Protein AF-A0A7S3NAX3-F1 (afdb_monomer_lite)

InterPro domains:
  IPR013099 Potassium channel domain [PF07885] (80-148)

Structure (mmCIF, N/CA/C/O backbone):
data_AF-A0A7S3NAX3-F1
#
_entry.id   AF-A0A7S3NAX3-F1
#
loop_
_atom_site.group_PDB
_atom_site.id
_atom_site.type_symbol
_atom_site.label_atom_id
_atom_site.label_alt_id
_atom_site.label_comp_id
_atom_site.label_asym_id
_atom_site.label_entity_id
_atom_site.label_seq_id
_atom_site.pdbx_PDB_ins_code
_atom_site.Cartn_x
_atom_site.Cartn_y
_atom_site.Cartn_z
_atom_site.occupancy
_atom_site.B_iso_or_equiv
_atom_site.auth_seq_id
_atom_site.auth_comp_id
_atom_site.auth_asym_id
_atom_site.auth_atom_id
_atom_site.pdbx_PDB_model_num
ATOM 1 N N . ALA A 1 1 ? 9.420 13.681 -28.613 1.00 45.25 1 ALA A N 1
ATOM 2 C CA . ALA A 1 1 ? 8.402 12.636 -28.358 1.00 45.25 1 ALA A CA 1
ATOM 3 C C . ALA A 1 1 ? 7.973 12.567 -26.874 1.00 45.25 1 ALA A C 1
ATOM 5 O O . ALA A 1 1 ? 8.128 11.535 -26.238 1.00 45.25 1 ALA A O 1
ATOM 6 N N . ARG A 1 2 ? 7.429 13.653 -26.288 1.00 47.19 2 ARG A N 1
ATOM 7 C CA . ARG A 1 2 ? 6.994 13.701 -24.864 1.00 47.19 2 ARG A CA 1
ATOM 8 C C . ARG A 1 2 ? 5.469 13.812 -24.662 1.00 47.19 2 ARG A C 1
ATOM 10 O O . ARG A 1 2 ? 5.006 13.817 -23.529 1.00 47.19 2 ARG A O 1
ATOM 17 N N . LEU A 1 3 ? 4.682 13.868 -25.740 1.00 45.81 3 LEU A N 1
ATOM 18 C CA . LEU A 1 3 ? 3.249 14.209 -25.689 1.00 45.81 3 LEU A CA 1
ATOM 19 C C . LEU A 1 3 ? 2.293 12.999 -25.713 1.00 45.81 3 LEU A C 1
ATOM 21 O O . LEU A 1 3 ? 1.092 13.166 -25.527 1.00 45.81 3 LEU A O 1
ATOM 25 N N . THR A 1 4 ? 2.792 11.767 -25.857 1.00 52.22 4 THR A N 1
ATOM 26 C CA . THR A 1 4 ? 1.952 10.550 -25.891 1.00 52.22 4 THR A CA 1
ATOM 27 C C . THR A 1 4 ? 1.522 10.039 -24.506 1.00 52.22 4 THR A C 1
ATOM 29 O O . THR A 1 4 ? 0.693 9.136 -24.423 1.00 52.22 4 THR A O 1
ATOM 32 N N . LYS A 1 5 ? 2.018 10.621 -23.399 1.00 52.56 5 LYS A N 1
ATOM 33 C CA . LYS A 1 5 ? 1.654 10.214 -22.021 1.00 52.56 5 LYS A CA 1
ATOM 34 C C . LYS A 1 5 ? 0.388 10.912 -21.468 1.00 52.56 5 LYS A C 1
ATOM 36 O O . LYS A 1 5 ? -0.144 10.499 -20.438 1.00 52.56 5 LYS A O 1
ATOM 41 N N . ILE A 1 6 ? -0.146 11.916 -22.173 1.00 54.53 6 ILE A N 1
ATOM 42 C CA . ILE A 1 6 ? -1.299 12.745 -21.757 1.00 54.53 6 ILE A CA 1
ATOM 43 C C . ILE A 1 6 ? -2.627 11.964 -21.574 1.00 54.53 6 ILE A C 1
ATOM 45 O O . ILE A 1 6 ? -3.314 12.214 -20.580 1.00 54.53 6 ILE A O 1
ATOM 49 N N . PRO A 1 7 ? -2.999 10.966 -22.407 1.00 54.22 7 PRO A N 1
ATOM 50 C CA . PRO A 1 7 ? -4.256 10.240 -22.201 1.00 54.22 7 PRO A CA 1
ATOM 51 C C . PRO A 1 7 ? -4.241 9.333 -20.957 1.00 54.22 7 PRO A C 1
ATOM 53 O O . PRO A 1 7 ? -5.298 9.034 -20.400 1.00 54.22 7 PRO A O 1
ATOM 56 N N . ARG A 1 8 ? -3.059 8.927 -20.463 1.00 54.84 8 ARG A N 1
ATOM 57 C CA . ARG A 1 8 ? -2.923 8.136 -19.223 1.00 54.84 8 ARG A CA 1
ATOM 58 C C . ARG A 1 8 ? -2.991 9.012 -17.965 1.00 54.84 8 ARG A C 1
ATOM 60 O O . ARG A 1 8 ? -3.555 8.573 -16.965 1.00 54.84 8 ARG A O 1
ATOM 67 N N . LEU A 1 9 ? -2.542 10.271 -18.034 1.00 56.12 9 LEU A N 1
ATOM 68 C CA . LEU A 1 9 ? -2.724 11.253 -16.952 1.00 56.12 9 LEU A CA 1
ATOM 69 C C . LEU A 1 9 ? -4.206 11.550 -16.663 1.00 56.12 9 LEU A C 1
ATOM 71 O O . LEU A 1 9 ? -4.581 11.770 -15.514 1.00 56.12 9 LEU A O 1
ATOM 75 N N . TYR A 1 10 ? -5.083 11.487 -17.668 1.00 59.19 10 TYR A N 1
ATOM 76 C CA . TYR A 1 10 ? -6.527 11.643 -17.454 1.00 59.19 10 TYR A CA 1
ATOM 77 C C . TYR A 1 10 ? -7.111 10.570 -16.508 1.00 59.19 10 TYR A C 1
ATOM 79 O O . TYR A 1 10 ? -8.012 10.859 -15.715 1.00 59.19 10 TYR A O 1
ATOM 87 N N . ARG A 1 11 ? -6.564 9.340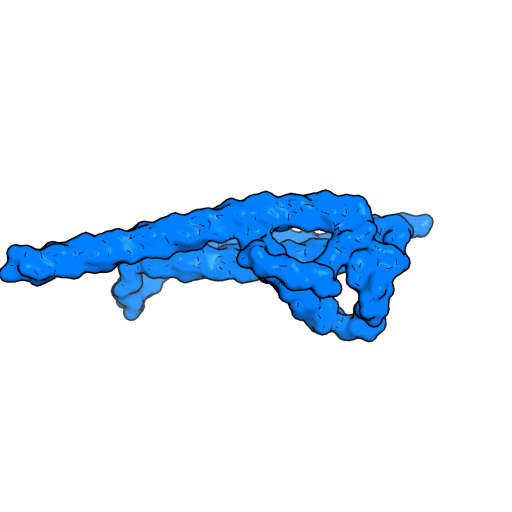 -16.503 1.00 59.59 11 ARG A N 1
ATOM 88 C CA . ARG A 1 11 ? -6.949 8.300 -15.525 1.00 59.59 11 ARG A CA 1
ATOM 89 C C . ARG A 1 11 ? -6.563 8.675 -14.091 1.00 59.59 11 ARG A C 1
ATOM 91 O O . ARG A 1 11 ? -7.357 8.408 -13.193 1.00 59.59 11 ARG A O 1
ATOM 98 N N . LEU A 1 12 ? -5.430 9.353 -13.877 1.00 57.41 12 LEU A N 1
ATOM 99 C CA . LEU A 1 12 ? -5.042 9.891 -12.563 1.00 57.41 12 LEU A CA 1
ATOM 100 C C . LEU A 1 12 ? -6.027 10.966 -12.079 1.00 57.41 12 LEU A C 1
ATOM 102 O O . LEU A 1 12 ? -6.437 10.953 -10.921 1.00 57.41 12 LEU A O 1
ATOM 106 N N . ILE A 1 13 ? -6.495 11.848 -12.970 1.00 60.72 13 ILE A N 1
ATOM 107 C CA . ILE A 1 13 ? -7.532 12.844 -12.637 1.00 60.72 13 ILE A CA 1
ATOM 108 C C . ILE A 1 13 ? -8.853 12.145 -12.260 1.00 60.72 13 ILE A C 1
ATOM 110 O O . ILE A 1 13 ? -9.551 12.557 -11.329 1.00 60.72 13 ILE A O 1
ATOM 114 N N . LYS A 1 14 ? -9.186 11.027 -12.921 1.00 59.88 14 LYS A N 1
ATOM 115 C CA . LYS A 1 14 ? -10.336 10.188 -12.547 1.00 59.88 14 LYS A CA 1
ATOM 116 C C . LYS A 1 14 ? -10.141 9.500 -11.188 1.00 59.88 14 LYS A C 1
ATOM 118 O O . LYS A 1 14 ? -11.122 9.362 -10.464 1.00 59.88 14 LYS A O 1
ATOM 123 N N . MET A 1 15 ? -8.919 9.142 -10.794 1.00 60.38 15 MET A N 1
ATOM 124 C CA . MET A 1 15 ? -8.627 8.658 -9.436 1.00 60.38 15 MET A CA 1
ATOM 125 C C . MET A 1 15 ? -8.724 9.770 -8.385 1.00 60.38 15 MET A C 1
ATOM 127 O O . MET A 1 15 ? -9.262 9.535 -7.308 1.00 60.38 15 MET A O 1
ATOM 131 N N . PHE A 1 16 ? -8.340 11.012 -8.704 1.00 58.22 16 PHE A N 1
ATOM 132 C CA . PHE A 1 16 ? -8.638 12.168 -7.844 1.00 58.22 16 PHE A CA 1
ATOM 133 C C . PHE A 1 16 ? -10.149 12.351 -7.619 1.00 58.22 16 PHE A C 1
ATOM 135 O O . PHE A 1 16 ? -10.575 12.833 -6.572 1.00 58.22 16 PHE A O 1
ATOM 142 N N . LYS A 1 17 ? -11.003 11.876 -8.536 1.00 59.78 17 LYS A N 1
ATOM 143 C CA . LYS A 1 17 ? -12.456 11.802 -8.310 1.00 59.78 17 LYS A CA 1
ATOM 144 C C . LYS A 1 17 ? -12.813 10.883 -7.133 1.00 59.78 17 LYS A C 1
ATOM 146 O O . LYS A 1 17 ? -13.823 11.145 -6.490 1.00 59.78 17 LYS A O 1
ATOM 151 N N . MET A 1 18 ? -12.004 9.871 -6.803 1.00 60.56 18 MET A N 1
ATOM 152 C CA . MET A 1 18 ? -12.198 9.011 -5.625 1.00 60.56 18 MET A CA 1
ATOM 153 C C . MET A 1 18 ? -11.893 9.734 -4.308 1.00 60.56 18 MET A C 1
ATOM 155 O O . MET A 1 18 ? -12.501 9.392 -3.300 1.00 60.56 18 MET A O 1
ATOM 159 N N . PHE A 1 19 ? -11.115 10.827 -4.307 1.00 59.41 19 PHE A N 1
ATOM 160 C CA . PHE A 1 19 ? -11.044 11.730 -3.146 1.00 59.41 19 PHE A CA 1
ATOM 161 C C . PHE A 1 19 ? -12.404 12.387 -2.836 1.00 59.41 19 PHE A C 1
ATOM 163 O O . PHE A 1 19 ? -12.617 12.837 -1.711 1.00 59.41 19 PHE A O 1
ATOM 170 N N . ARG A 1 20 ? -13.394 12.379 -3.755 1.00 60.69 20 ARG A N 1
ATOM 171 C CA . ARG A 1 20 ? -14.786 12.720 -3.388 1.00 60.69 20 ARG A CA 1
ATOM 172 C C . ARG A 1 20 ? -15.363 11.765 -2.346 1.00 60.69 20 ARG A C 1
ATOM 174 O O . ARG A 1 20 ? -16.261 12.190 -1.631 1.00 60.69 20 ARG A O 1
ATOM 181 N N . MET A 1 21 ? -14.866 10.538 -2.209 1.00 61.12 21 MET A N 1
ATOM 182 C CA . MET A 1 21 ? -15.293 9.621 -1.148 1.00 61.12 21 MET A CA 1
ATOM 183 C C . MET A 1 21 ? -14.878 10.128 0.241 1.00 61.12 21 MET A C 1
ATOM 185 O O . MET A 1 21 ? -15.583 9.864 1.206 1.00 61.12 21 MET A O 1
ATOM 189 N N . LEU A 1 22 ? -13.855 10.985 0.369 1.00 61.03 22 LEU A N 1
ATOM 190 C CA . LEU A 1 22 ? -13.597 11.709 1.627 1.00 61.03 22 LEU A CA 1
ATOM 191 C C . LEU A 1 22 ? -14.756 12.652 1.997 1.00 61.03 22 LEU A C 1
ATOM 193 O O . LEU A 1 22 ? -14.959 12.971 3.168 1.00 61.03 22 LEU A O 1
ATOM 197 N N . LYS A 1 23 ? -15.595 13.056 1.030 1.00 63.31 23 LYS A N 1
ATOM 198 C CA . LYS A 1 23 ? -16.848 13.760 1.334 1.00 63.31 23 LYS A CA 1
ATOM 199 C C . LYS A 1 23 ? -17.858 12.864 2.048 1.00 63.31 23 LYS A C 1
ATOM 201 O O . LYS A 1 23 ? -18.703 13.414 2.736 1.00 63.31 23 LYS A O 1
ATOM 206 N N . ILE A 1 24 ? -17.779 11.533 1.945 1.00 61.84 24 ILE A N 1
ATOM 207 C CA . ILE A 1 24 ? -18.589 10.610 2.763 1.00 61.84 24 ILE A CA 1
ATOM 208 C C . ILE A 1 24 ? -18.148 10.684 4.224 1.00 61.84 24 ILE A C 1
ATOM 210 O O . ILE A 1 24 ? -19.005 10.793 5.096 1.00 61.84 24 ILE A O 1
ATOM 214 N N . ALA A 1 25 ? -16.838 10.766 4.492 1.00 61.94 25 ALA A N 1
ATOM 215 C CA . ALA A 1 25 ? -16.332 11.052 5.836 1.00 61.94 25 ALA A CA 1
ATOM 216 C C . ALA A 1 25 ? -16.810 12.427 6.346 1.00 61.94 25 ALA A C 1
ATOM 218 O O . ALA A 1 25 ? -17.113 12.572 7.525 1.00 61.94 25 ALA A O 1
ATOM 219 N N . LYS A 1 26 ? -16.973 13.418 5.455 1.00 61.78 26 LYS A N 1
ATOM 220 C CA . LYS A 1 26 ? -17.547 14.742 5.779 1.00 61.78 26 LYS A CA 1
ATOM 221 C C . LYS A 1 26 ? -19.081 14.728 5.930 1.00 61.78 26 LYS A C 1
ATOM 223 O O . LYS A 1 26 ? -19.629 15.500 6.708 1.00 61.78 26 LYS A O 1
ATOM 228 N N . LYS A 1 27 ? -19.780 13.826 5.230 1.00 60.84 27 LYS A N 1
ATOM 229 C CA . LYS A 1 27 ? -21.239 13.595 5.287 1.00 60.84 27 LYS A CA 1
ATOM 230 C C . LYS A 1 27 ? -21.620 12.538 6.334 1.00 60.84 27 LYS A C 1
ATOM 232 O O . LYS A 1 27 ? -22.752 12.045 6.325 1.00 60.84 27 LYS A O 1
ATOM 237 N N . ARG A 1 28 ? -20.688 12.231 7.251 1.00 59.09 28 ARG A N 1
ATOM 238 C CA . ARG A 1 28 ? -20.841 11.279 8.358 1.00 59.09 28 ARG A CA 1
ATOM 239 C C . ARG A 1 28 ? -22.199 11.442 9.028 1.00 59.09 28 ARG A C 1
ATOM 241 O O . ARG A 1 28 ? -22.960 10.493 9.066 1.00 59.09 28 ARG A O 1
ATOM 248 N N . SER A 1 29 ? -22.584 12.659 9.415 1.00 55.53 29 SER A N 1
ATOM 249 C CA . SER A 1 29 ? -23.805 12.909 10.200 1.00 55.53 29 SER A CA 1
ATOM 250 C C . SER A 1 29 ? -25.127 12.449 9.559 1.00 55.53 29 SER A C 1
ATOM 252 O O . SER A 1 29 ? -26.072 12.166 10.292 1.00 55.53 29 SER A O 1
ATOM 254 N N . SER A 1 30 ? -25.229 12.359 8.224 1.00 60.03 30 SER A N 1
ATOM 255 C CA . SER A 1 30 ? -26.490 12.011 7.537 1.00 60.03 30 SER A CA 1
ATOM 256 C C . SER A 1 30 ? -26.632 10.517 7.250 1.00 60.03 30 SER A C 1
ATOM 258 O O . SER A 1 30 ? -27.699 9.958 7.481 1.00 60.03 30 SER A O 1
ATOM 260 N N . ILE A 1 31 ? -25.561 9.855 6.799 1.00 61.81 31 ILE A N 1
ATOM 261 C CA . ILE A 1 31 ? -25.541 8.390 6.608 1.00 61.81 31 ILE A CA 1
ATOM 262 C C . ILE A 1 31 ? -25.633 7.668 7.960 1.00 61.81 31 ILE A C 1
ATOM 264 O O . ILE A 1 31 ? -26.301 6.644 8.092 1.00 61.81 31 ILE A O 1
ATOM 268 N N . MET A 1 32 ? -25.049 8.286 8.989 1.00 53.88 32 MET A N 1
ATOM 269 C CA . MET A 1 32 ? -25.031 7.797 10.360 1.00 53.88 32 MET A CA 1
ATOM 270 C C . MET A 1 32 ? -26.405 7.715 11.013 1.00 53.88 32 MET A C 1
ATOM 272 O O . MET A 1 32 ? -26.664 6.760 11.735 1.00 53.88 32 MET A O 1
ATOM 276 N N . LYS A 1 33 ? -27.312 8.663 10.744 1.00 60.00 33 LYS A N 1
ATOM 277 C CA . LYS A 1 33 ? -28.673 8.639 11.310 1.00 60.00 33 LYS A CA 1
ATOM 278 C C . LYS A 1 33 ? -29.507 7.460 10.801 1.00 60.00 33 LYS A C 1
ATOM 280 O O . LYS A 1 33 ? -30.347 6.960 11.540 1.00 60.00 33 LYS A O 1
ATOM 285 N N . TYR A 1 34 ? -29.267 7.010 9.570 1.00 60.97 34 TYR A N 1
ATOM 286 C CA . TYR A 1 34 ? -29.962 5.858 8.991 1.00 60.97 34 TYR A CA 1
ATOM 287 C C . TYR A 1 34 ? -29.372 4.529 9.480 1.00 60.97 34 TYR A C 1
ATOM 289 O O . TYR A 1 34 ? -30.129 3.640 9.857 1.00 60.97 34 TYR A O 1
ATOM 297 N N . PHE A 1 35 ? -28.042 4.412 9.566 1.00 60.62 35 PHE A N 1
ATOM 298 C CA . PHE A 1 35 ? -27.389 3.197 10.072 1.00 60.62 35 PHE A CA 1
ATOM 299 C C . PHE A 1 35 ? -27.671 2.936 11.558 1.00 60.62 35 PHE A C 1
ATOM 301 O O . PHE A 1 35 ? -28.047 1.819 11.901 1.00 60.62 35 PHE A O 1
ATOM 308 N N . ASN A 1 36 ? -27.597 3.961 12.421 1.00 58.84 36 ASN A N 1
ATOM 309 C CA . ASN A 1 36 ? -27.893 3.827 13.861 1.00 58.84 36 ASN A CA 1
ATOM 310 C C . ASN A 1 36 ? -29.352 3.413 14.140 1.00 58.84 36 ASN A C 1
ATOM 312 O O . ASN A 1 36 ? -29.662 2.895 15.209 1.00 58.84 36 ASN A O 1
ATOM 316 N N . LYS A 1 37 ? -30.259 3.661 13.182 1.00 59.91 37 LYS A N 1
ATOM 317 C CA . LYS A 1 37 ? -31.681 3.307 13.276 1.00 59.91 37 LYS A CA 1
ATOM 318 C C . LYS A 1 37 ? -31.957 1.851 12.874 1.00 59.91 37 LYS A C 1
ATOM 320 O O . LYS A 1 37 ? -32.961 1.300 13.308 1.00 59.91 37 LYS A O 1
ATOM 325 N N . ILE A 1 38 ? -31.082 1.241 12.067 1.00 59.19 38 ILE A N 1
ATOM 326 C CA . ILE A 1 38 ? -31.227 -0.137 11.560 1.00 59.19 38 ILE A CA 1
ATOM 327 C C . ILE A 1 38 ? -30.363 -1.116 12.370 1.00 59.19 38 ILE A C 1
ATOM 329 O O . ILE A 1 38 ? -30.792 -2.233 12.640 1.00 59.19 38 ILE A O 1
ATOM 333 N N . ILE A 1 39 ? -29.164 -0.703 12.793 1.00 57.34 39 ILE A N 1
ATOM 334 C CA . ILE A 1 39 ? -28.212 -1.540 13.528 1.00 57.34 39 ILE A CA 1
ATOM 335 C C . ILE A 1 39 ? -27.732 -0.739 14.745 1.00 57.34 39 ILE A C 1
ATOM 337 O O . ILE A 1 39 ? -27.134 0.324 14.586 1.00 57.34 39 ILE A O 1
ATOM 341 N N . LYS A 1 40 ? -27.979 -1.231 15.968 1.00 61.09 40 LYS A N 1
ATOM 342 C CA . LYS A 1 40 ? -27.462 -0.643 17.223 1.00 61.09 40 LYS A CA 1
ATOM 343 C C . LYS A 1 40 ? -25.945 -0.865 17.332 1.00 61.09 40 LYS A C 1
ATOM 345 O O . LYS A 1 40 ? -25.477 -1.658 18.144 1.00 61.09 40 LYS A O 1
ATOM 350 N N . VAL A 1 41 ? -25.167 -0.217 16.473 1.00 64.94 41 VAL A N 1
ATOM 351 C CA . VAL A 1 41 ? -23.708 -0.349 16.456 1.00 64.94 41 VAL A CA 1
ATOM 352 C C . VAL A 1 41 ? -23.115 0.569 17.520 1.00 64.94 41 VAL A C 1
ATOM 354 O O . VAL A 1 41 ? -23.400 1.765 17.551 1.00 64.94 41 VAL A O 1
ATOM 357 N N . LYS A 1 42 ? -22.263 0.023 18.397 1.00 68.00 42 LYS A N 1
ATOM 358 C CA . LYS A 1 42 ? -21.491 0.835 19.349 1.00 68.00 42 LYS A CA 1
ATOM 359 C C . LYS A 1 42 ? -20.614 1.833 18.578 1.00 68.00 42 LYS A C 1
ATOM 361 O O . LYS A 1 42 ? -19.996 1.471 17.579 1.00 68.00 42 LYS A O 1
ATOM 366 N N . VAL A 1 43 ? -20.489 3.061 19.087 1.00 73.06 43 VAL A N 1
ATOM 367 C CA . VAL A 1 43 ? -19.715 4.160 18.465 1.00 73.06 43 VAL A CA 1
ATOM 368 C C . VAL A 1 43 ? -18.281 3.743 18.085 1.00 73.06 43 VAL A C 1
ATOM 370 O O . VAL A 1 43 ? -17.746 4.196 17.074 1.00 73.06 43 VAL A O 1
ATOM 373 N N . GLY A 1 44 ? -17.658 2.845 18.856 1.00 71.75 44 GLY A N 1
ATOM 374 C CA . GLY A 1 44 ? -16.334 2.294 18.547 1.00 71.75 44 GLY A CA 1
ATOM 375 C C . GLY A 1 44 ? -16.295 1.445 17.266 1.00 71.75 44 GLY A C 1
ATOM 376 O O . GLY A 1 44 ? -15.447 1.670 16.405 1.00 71.75 44 GLY A O 1
ATOM 377 N N . VAL A 1 45 ? -17.254 0.531 17.085 1.00 78.00 45 VAL A N 1
ATOM 378 C CA . VAL A 1 45 ? -17.340 -0.343 15.897 1.00 78.00 45 VAL A CA 1
ATOM 379 C C . VAL A 1 45 ? -17.627 0.472 14.632 1.00 78.00 45 VAL A C 1
ATOM 381 O O . VAL A 1 45 ? -17.082 0.191 13.568 1.00 78.00 45 VAL A O 1
ATOM 384 N N . GLU A 1 46 ? -18.418 1.537 14.746 1.00 76.56 46 GLU A N 1
ATOM 385 C CA . GLU A 1 46 ? -18.679 2.461 13.638 1.00 76.56 46 GLU A CA 1
ATOM 386 C C . GLU A 1 46 ? -17.401 3.167 13.148 1.00 76.56 46 GLU A C 1
ATOM 388 O O . GLU A 1 46 ? -17.150 3.253 11.943 1.00 76.56 46 GLU A O 1
ATOM 393 N N . ARG A 1 47 ? -16.560 3.647 14.074 1.00 77.81 47 ARG A N 1
ATOM 394 C CA . ARG A 1 47 ? -15.263 4.258 13.736 1.00 77.81 47 ARG A CA 1
ATOM 395 C C . ARG A 1 47 ? -14.339 3.259 13.039 1.00 77.81 47 ARG A C 1
ATOM 397 O O . ARG A 1 47 ? -13.692 3.636 12.064 1.00 77.81 47 ARG A O 1
ATOM 404 N N . LEU A 1 48 ? -14.331 2.004 13.492 1.00 81.69 48 LEU A N 1
ATOM 405 C CA . LEU A 1 48 ? -13.532 0.937 12.893 1.00 81.69 48 LEU A CA 1
ATOM 406 C C . LEU A 1 48 ? -13.986 0.604 11.465 1.00 81.69 48 LEU A C 1
ATOM 408 O O . LEU A 1 48 ? -13.156 0.529 10.564 1.00 81.69 48 LEU A O 1
ATOM 412 N N . LEU A 1 49 ? -15.296 0.472 11.228 1.00 82.56 49 LEU A N 1
ATOM 413 C CA . LEU A 1 49 ? -15.837 0.211 9.888 1.00 82.56 49 LEU A CA 1
ATOM 414 C C . LEU A 1 49 ? -15.488 1.327 8.898 1.00 82.56 49 LEU A C 1
ATOM 416 O O . LEU A 1 49 ? -15.072 1.052 7.772 1.00 82.56 49 LEU A O 1
ATOM 420 N N . LEU A 1 50 ? -15.613 2.591 9.314 1.00 81.38 50 LEU A N 1
ATOM 421 C CA . LEU A 1 50 ? -15.218 3.719 8.472 1.00 81.38 50 LEU A CA 1
ATOM 422 C C . LEU A 1 50 ? -13.716 3.689 8.166 1.00 81.38 50 LEU A C 1
ATOM 424 O O . LEU A 1 50 ? -13.324 3.913 7.021 1.00 81.38 50 LEU A O 1
ATOM 428 N N . PHE A 1 51 ? -12.886 3.399 9.169 1.00 85.56 51 PHE A N 1
ATOM 429 C CA . PHE A 1 51 ? -11.448 3.258 8.981 1.00 85.56 51 PHE A CA 1
ATOM 430 C C . PHE A 1 51 ? -11.111 2.160 7.965 1.00 85.56 51 PHE A C 1
ATOM 432 O O . PHE A 1 51 ? -10.335 2.423 7.054 1.00 85.56 51 PHE A O 1
ATOM 439 N N . LEU A 1 52 ? -11.748 0.986 8.040 1.00 86.31 52 LEU A N 1
ATOM 440 C CA . LEU A 1 52 ? -11.533 -0.109 7.085 1.00 86.31 52 LEU A CA 1
ATOM 441 C C . LEU A 1 52 ? -11.846 0.299 5.638 1.00 86.31 52 LEU A C 1
ATOM 443 O O . LEU A 1 52 ? -11.077 -0.002 4.727 1.00 86.31 52 LEU A O 1
ATOM 447 N N . VAL A 1 53 ? -12.942 1.029 5.413 1.00 85.25 53 VAL A N 1
ATOM 448 C CA . VAL A 1 53 ? -13.298 1.522 4.070 1.00 85.25 53 VAL A CA 1
ATOM 449 C C . VAL A 1 53 ? -12.271 2.536 3.560 1.00 85.25 53 VAL A C 1
ATOM 451 O O . VAL A 1 53 ? -11.860 2.476 2.400 1.00 85.25 53 VAL A O 1
ATOM 454 N N . LEU A 1 54 ? -11.835 3.464 4.417 1.00 85.19 54 LEU A N 1
ATOM 455 C CA . LEU A 1 54 ? -10.811 4.451 4.064 1.00 85.19 54 LEU A CA 1
ATOM 456 C C . LEU A 1 54 ? -9.446 3.794 3.815 1.00 85.19 54 LEU A C 1
ATOM 458 O O . LEU A 1 54 ? -8.739 4.198 2.895 1.00 85.19 54 LEU A O 1
ATOM 462 N N . PHE A 1 55 ? -9.110 2.758 4.579 1.00 88.50 55 PHE A N 1
ATOM 463 C CA . PHE A 1 55 ? -7.895 1.969 4.422 1.00 88.50 55 PHE A CA 1
ATOM 464 C C . PHE A 1 55 ? -7.875 1.225 3.083 1.00 88.50 55 PHE A C 1
ATOM 466 O O . PHE A 1 55 ? -6.921 1.360 2.323 1.00 88.50 55 PHE A O 1
ATOM 473 N N . MET A 1 56 ? -8.959 0.528 2.728 1.00 89.06 56 MET A N 1
ATOM 474 C CA . MET A 1 56 ? -9.088 -0.136 1.423 1.00 89.06 56 MET A CA 1
ATOM 475 C C . MET A 1 56 ? -8.949 0.852 0.259 1.00 89.06 56 MET A C 1
ATOM 477 O O . MET A 1 56 ? -8.279 0.566 -0.736 1.00 89.06 56 MET A O 1
ATOM 481 N N . LEU A 1 57 ? -9.542 2.043 0.394 1.00 87.56 57 LEU A N 1
ATOM 482 C CA . LEU A 1 57 ? -9.409 3.110 -0.594 1.00 87.56 57 LEU A CA 1
ATOM 483 C C . LEU A 1 57 ? -7.958 3.597 -0.718 1.00 87.56 57 LEU A C 1
ATOM 485 O O . LEU A 1 57 ? -7.467 3.785 -1.830 1.00 87.56 57 LEU A O 1
ATOM 489 N N . MET A 1 58 ? -7.275 3.786 0.411 1.00 88.94 58 MET A N 1
ATOM 490 C CA . MET A 1 58 ? -5.868 4.178 0.456 1.00 88.94 58 MET A CA 1
ATOM 491 C C . MET A 1 58 ? -4.981 3.135 -0.235 1.00 88.94 58 MET A C 1
ATOM 493 O O . MET A 1 58 ? -4.191 3.500 -1.105 1.00 88.94 58 MET A O 1
ATOM 497 N N . CYS A 1 59 ? -5.169 1.846 0.069 1.00 92.75 59 CYS A N 1
ATOM 498 C CA . CYS A 1 59 ? -4.445 0.748 -0.572 1.00 92.75 59 CYS A CA 1
ATOM 499 C C . CYS A 1 59 ? -4.664 0.723 -2.090 1.00 92.75 59 CYS A C 1
ATOM 501 O O . CYS A 1 59 ? -3.709 0.607 -2.851 1.00 92.75 59 CYS A O 1
ATOM 503 N N . HIS A 1 60 ? -5.904 0.900 -2.554 1.00 91.31 60 HIS A N 1
ATOM 504 C CA . HIS A 1 60 ? -6.193 0.973 -3.987 1.00 91.31 60 HIS A CA 1
ATOM 505 C C . HIS A 1 60 ? -5.464 2.140 -4.671 1.00 91.31 60 HIS A C 1
ATOM 507 O O . HIS A 1 60 ? -4.903 1.972 -5.755 1.00 91.31 60 HIS A O 1
ATOM 513 N N . ILE A 1 61 ? -5.464 3.323 -4.044 1.00 89.88 61 ILE A N 1
ATOM 514 C CA . ILE A 1 61 ? -4.794 4.510 -4.584 1.00 89.88 61 ILE A CA 1
ATOM 515 C C . ILE A 1 61 ? -3.288 4.252 -4.698 1.00 89.88 61 ILE A C 1
ATOM 517 O O . ILE A 1 61 ? -2.729 4.443 -5.777 1.00 89.88 61 ILE A O 1
ATOM 521 N N . ILE A 1 62 ? -2.651 3.775 -3.625 1.00 93.44 62 ILE A N 1
ATOM 522 C CA . ILE A 1 62 ? -1.211 3.485 -3.593 1.00 93.44 62 ILE A CA 1
ATOM 523 C C . ILE A 1 62 ? -0.842 2.413 -4.628 1.00 93.44 62 ILE A C 1
ATOM 525 O O . ILE A 1 62 ? 0.089 2.626 -5.401 1.00 93.44 62 ILE A O 1
ATOM 529 N N . ALA A 1 63 ? -1.614 1.327 -4.733 1.00 93.62 63 ALA A N 1
ATOM 530 C CA . ALA A 1 63 ? -1.387 0.270 -5.720 1.00 93.62 63 ALA A CA 1
ATOM 531 C C . ALA A 1 63 ? -1.443 0.796 -7.162 1.00 93.62 63 ALA A C 1
ATOM 533 O O . ALA A 1 63 ? -0.604 0.466 -7.998 1.00 93.62 63 ALA A O 1
ATOM 534 N N . CYS A 1 64 ? -2.405 1.667 -7.465 1.00 91.06 64 CYS A N 1
ATOM 535 C CA . CYS A 1 64 ? -2.488 2.296 -8.778 1.00 91.06 64 CYS A CA 1
ATOM 536 C C . CYS A 1 64 ? -1.288 3.216 -9.056 1.00 91.06 64 CYS A C 1
ATOM 538 O O . CYS A 1 64 ? -0.763 3.204 -10.169 1.00 91.06 64 CYS A O 1
ATOM 540 N N . PHE A 1 65 ? -0.827 3.988 -8.065 1.00 91.00 65 PHE A N 1
ATOM 541 C CA . PHE A 1 65 ? 0.394 4.789 -8.203 1.00 91.00 65 PHE A CA 1
ATOM 542 C C . PHE A 1 65 ? 1.629 3.910 -8.439 1.00 91.00 65 PHE A C 1
ATOM 544 O O . PHE A 1 65 ? 2.436 4.239 -9.307 1.00 91.00 65 PHE A O 1
ATOM 551 N N . TRP A 1 66 ? 1.725 2.766 -7.758 1.00 93.19 66 TRP A N 1
ATOM 552 C CA . TRP A 1 66 ? 2.812 1.800 -7.928 1.00 93.19 66 TRP A CA 1
ATOM 553 C C . TRP A 1 66 ? 2.894 1.209 -9.344 1.00 93.19 66 TRP A C 1
ATOM 555 O O . TRP A 1 66 ? 3.980 1.001 -9.872 1.00 93.19 66 TRP A O 1
ATOM 565 N N . VAL A 1 67 ? 1.762 1.000 -10.023 1.00 90.62 67 VAL A N 1
ATOM 566 C CA . VAL A 1 67 ? 1.755 0.591 -11.445 1.00 90.62 67 VAL A CA 1
ATOM 567 C C . VAL A 1 67 ? 2.131 1.753 -12.373 1.00 90.62 67 VAL A C 1
ATOM 569 O O . VAL A 1 67 ? 2.756 1.572 -13.420 1.00 90.62 67 VAL A O 1
ATOM 572 N N . ILE A 1 68 ? 1.731 2.975 -12.022 1.00 86.75 68 ILE A N 1
ATOM 573 C CA . ILE A 1 68 ? 1.946 4.155 -12.866 1.00 86.75 68 ILE A CA 1
ATOM 574 C C . ILE A 1 68 ? 3.401 4.626 -12.827 1.00 86.75 68 ILE A C 1
ATOM 576 O O . ILE A 1 68 ? 3.877 5.125 -13.847 1.00 86.75 68 ILE A O 1
ATOM 580 N N . ILE A 1 69 ? 4.110 4.448 -11.709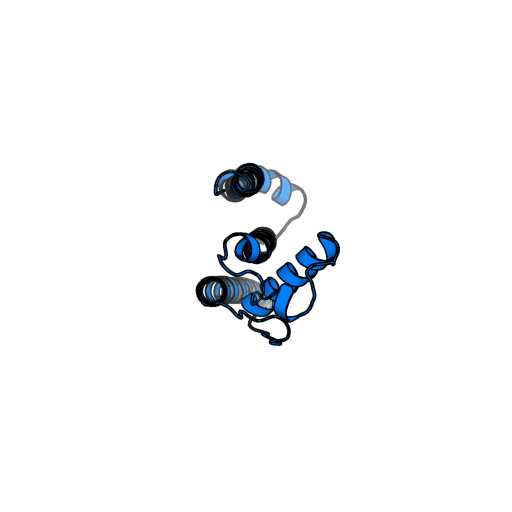 1.00 88.31 69 ILE A N 1
ATOM 581 C CA . ILE A 1 69 ? 5.494 4.916 -11.532 1.00 88.31 69 ILE A CA 1
ATOM 582 C C . ILE A 1 69 ? 6.441 4.367 -12.610 1.00 88.31 69 ILE A C 1
ATOM 584 O O . ILE A 1 69 ? 7.210 5.130 -13.189 1.00 88.31 69 ILE A O 1
ATOM 588 N N . VAL A 1 70 ? 6.227 3.113 -13.017 1.00 87.19 70 VAL A N 1
ATOM 589 C CA . VAL A 1 70 ? 6.936 2.415 -14.105 1.00 87.19 70 VAL A CA 1
ATOM 590 C C . VAL A 1 70 ? 6.815 3.157 -15.433 1.00 87.19 70 VAL A C 1
ATOM 592 O O . VAL A 1 70 ? 7.678 3.086 -16.289 1.00 87.19 70 VAL A O 1
ATOM 595 N N . ASN A 1 71 ? 5.713 3.875 -15.654 1.00 82.38 71 ASN A N 1
ATOM 596 C CA . ASN A 1 71 ? 5.504 4.638 -16.881 1.00 82.38 71 ASN A CA 1
ATOM 597 C C . ASN A 1 71 ? 6.080 6.058 -16.801 1.00 82.38 71 ASN A C 1
ATOM 599 O O . ASN A 1 71 ? 6.104 6.751 -17.823 1.00 82.38 71 ASN A O 1
ATOM 603 N N . ILE A 1 72 ? 6.457 6.533 -15.615 1.00 81.00 72 ILE A N 1
ATOM 604 C CA . ILE A 1 72 ? 7.036 7.864 -15.392 1.00 81.00 72 ILE A CA 1
ATOM 605 C C . ILE A 1 72 ? 8.553 7.814 -15.553 1.00 81.00 72 ILE A C 1
ATOM 607 O O . ILE A 1 72 ? 9.125 8.777 -16.066 1.00 81.00 72 ILE A O 1
ATOM 611 N N . GLU A 1 73 ? 9.162 6.694 -15.174 1.00 78.75 73 GLU A N 1
ATOM 612 C CA . GLU A 1 73 ? 10.589 6.434 -15.316 1.00 78.75 73 GLU A CA 1
ATOM 613 C C . GLU A 1 73 ? 11.098 6.671 -16.745 1.00 78.75 73 GLU A C 1
ATOM 615 O O . GLU A 1 73 ? 10.373 6.568 -17.744 1.00 78.75 73 GLU A O 1
ATOM 620 N N . SER A 1 74 ? 12.354 7.116 -16.826 1.00 74.62 74 SER A N 1
ATOM 621 C CA . SER A 1 74 ? 13.059 7.305 -18.095 1.00 74.62 74 SER A CA 1
ATOM 622 C C . SER A 1 74 ? 13.569 5.984 -18.653 1.00 74.62 74 SER A C 1
ATOM 624 O O . SER A 1 74 ? 13.569 5.808 -19.868 1.00 74.62 74 SER A O 1
ATOM 626 N N . ASP A 1 75 ? 13.981 5.081 -17.763 1.00 81.12 75 ASP A N 1
ATOM 627 C CA . ASP A 1 75 ? 14.407 3.727 -18.083 1.00 81.12 75 ASP A CA 1
ATOM 628 C C . ASP A 1 75 ? 13.534 2.728 -17.321 1.00 81.12 75 ASP A C 1
ATOM 630 O O . ASP A 1 75 ? 13.715 2.490 -16.130 1.00 81.12 75 ASP A O 1
ATOM 634 N N . ASN A 1 76 ? 12.561 2.160 -18.027 1.00 80.69 76 ASN A N 1
ATOM 635 C CA . ASN A 1 76 ? 11.595 1.242 -17.434 1.00 80.69 76 ASN A CA 1
ATOM 636 C C . ASN A 1 76 ? 12.146 -0.186 -17.335 1.00 80.69 76 ASN A C 1
ATOM 638 O O . ASN A 1 76 ? 11.533 -1.020 -16.668 1.00 80.69 76 ASN A O 1
ATOM 642 N N . THR A 1 77 ? 13.266 -0.487 -18.007 1.00 83.00 77 THR A N 1
ATOM 643 C CA . THR A 1 77 ? 13.816 -1.852 -18.111 1.00 83.00 77 THR A CA 1
ATOM 644 C C . THR A 1 77 ? 14.284 -2.391 -16.764 1.00 83.00 77 THR A C 1
ATOM 646 O O . THR A 1 77 ? 14.269 -3.596 -16.532 1.00 83.00 77 THR A O 1
ATOM 649 N N . MET A 1 78 ? 14.613 -1.483 -15.850 1.00 84.44 78 MET A N 1
ATOM 650 C CA . MET A 1 78 ? 15.056 -1.789 -14.501 1.00 84.44 78 MET A CA 1
ATOM 651 C C . MET A 1 78 ? 13.957 -1.592 -13.453 1.00 84.44 78 MET A C 1
ATOM 653 O O . MET A 1 78 ? 14.261 -1.643 -12.272 1.00 84.44 78 MET A O 1
ATOM 657 N N . SER A 1 79 ? 12.703 -1.355 -13.843 1.00 91.44 79 SER A N 1
ATOM 658 C CA . SER A 1 79 ? 11.589 -1.192 -12.894 1.00 91.44 79 SER A CA 1
ATOM 659 C C . SER A 1 79 ? 11.195 -2.512 -12.215 1.00 91.44 79 SER A C 1
ATOM 661 O O . SER A 1 79 ? 11.549 -3.610 -12.668 1.00 91.44 79 SER A O 1
ATOM 663 N N . TRP A 1 80 ? 10.375 -2.440 -11.164 1.00 91.69 80 TRP A N 1
ATOM 664 C CA . TRP A 1 80 ? 9.833 -3.623 -10.475 1.00 91.69 80 TRP A CA 1
ATOM 665 C C . TRP A 1 80 ? 9.049 -4.575 -11.402 1.00 91.69 80 TRP A C 1
ATOM 667 O O . TRP A 1 80 ? 8.921 -5.765 -11.113 1.00 91.69 80 TRP A O 1
ATOM 677 N N . VAL A 1 81 ? 8.527 -4.063 -12.524 1.00 92.50 81 VAL A N 1
ATOM 678 C CA . VAL A 1 81 ? 7.784 -4.847 -13.524 1.00 92.50 81 VAL A CA 1
ATOM 679 C C . VAL A 1 81 ? 8.736 -5.617 -14.431 1.00 92.50 81 VAL A C 1
ATOM 681 O O . VAL A 1 81 ? 8.578 -6.823 -14.605 1.00 92.50 81 VAL A O 1
ATOM 684 N N . TYR A 1 82 ? 9.734 -4.941 -14.998 1.00 90.06 82 TYR A N 1
ATOM 685 C CA . TYR A 1 82 ? 10.634 -5.552 -15.979 1.00 90.06 82 TYR A CA 1
ATOM 686 C C . TYR A 1 82 ? 11.679 -6.456 -15.315 1.00 90.06 82 TYR A C 1
ATOM 688 O O . TYR A 1 82 ? 11.977 -7.525 -15.838 1.00 90.06 82 TYR A O 1
ATOM 696 N N . SER A 1 83 ? 12.141 -6.115 -14.107 1.00 88.56 83 SER A N 1
ATOM 697 C CA . SER A 1 83 ? 13.081 -6.945 -13.329 1.00 88.56 83 SER A CA 1
ATOM 698 C C . SER A 1 83 ? 12.567 -8.359 -13.023 1.00 88.56 83 SER A C 1
ATOM 700 O O . SER A 1 83 ? 13.356 -9.275 -12.793 1.00 88.56 83 SER A O 1
ATOM 702 N N . LYS A 1 84 ? 11.244 -8.556 -13.026 1.00 87.94 84 LYS A N 1
ATOM 703 C CA . LYS A 1 84 ? 10.582 -9.843 -12.766 1.00 87.94 84 LYS A CA 1
ATOM 704 C C . LYS A 1 84 ? 9.845 -10.410 -13.984 1.00 87.94 84 LYS A C 1
ATOM 706 O O . LYS A 1 84 ? 9.108 -11.381 -13.839 1.00 87.94 84 LYS A O 1
ATOM 711 N N . ASN A 1 85 ? 10.056 -9.842 -15.172 1.00 90.31 85 ASN A N 1
ATOM 712 C CA . ASN A 1 85 ? 9.383 -10.231 -16.414 1.00 90.31 85 ASN A CA 1
ATOM 713 C C . ASN A 1 85 ? 7.841 -10.146 -16.348 1.00 90.31 85 ASN A C 1
ATOM 715 O O . ASN A 1 85 ? 7.129 -11.002 -16.869 1.00 90.31 85 ASN A O 1
ATOM 719 N N . TYR A 1 86 ? 7.305 -9.124 -15.676 1.00 90.69 86 TYR A N 1
ATOM 720 C CA . TYR A 1 86 ? 5.862 -8.906 -15.523 1.00 90.69 86 TYR A CA 1
ATOM 721 C C . TYR A 1 86 ? 5.245 -8.029 -16.624 1.00 90.69 86 TYR A C 1
ATOM 723 O O . TYR A 1 86 ? 4.050 -7.746 -16.568 1.00 90.69 86 TYR A O 1
ATOM 731 N N . GLN A 1 87 ? 6.022 -7.582 -17.615 1.00 88.19 87 GLN A N 1
ATOM 732 C CA . GLN A 1 87 ? 5.564 -6.642 -18.647 1.00 88.19 87 GLN A CA 1
ATOM 733 C C . GLN A 1 87 ? 4.440 -7.188 -19.539 1.00 88.19 87 GLN A C 1
ATOM 735 O O . GLN A 1 87 ? 3.608 -6.410 -20.003 1.00 88.19 87 GLN A O 1
ATOM 740 N N . ASP A 1 88 ? 4.396 -8.507 -19.738 1.00 89.94 88 ASP A N 1
ATOM 741 C CA . ASP A 1 88 ? 3.426 -9.172 -20.615 1.00 89.94 88 ASP A CA 1
ATOM 742 C C . ASP A 1 88 ? 2.184 -9.670 -19.856 1.00 89.94 88 ASP A C 1
ATOM 744 O O . ASP A 1 88 ? 1.272 -10.252 -20.445 1.00 89.94 88 ASP A O 1
ATOM 748 N N . LEU A 1 89 ? 2.125 -9.442 -18.538 1.00 90.12 89 LEU A N 1
ATOM 749 C CA . LEU A 1 89 ? 0.983 -9.851 -17.729 1.00 90.12 89 LEU A CA 1
ATOM 750 C C . LEU A 1 89 ? -0.263 -9.003 -18.033 1.00 90.12 89 LEU A C 1
ATOM 752 O O . LEU A 1 89 ? -0.169 -7.794 -18.273 1.00 90.12 89 LEU A O 1
ATOM 756 N N . PRO A 1 90 ? -1.467 -9.595 -17.930 1.00 91.62 90 PRO A N 1
ATOM 757 C CA . PRO A 1 90 ? -2.709 -8.840 -17.953 1.00 91.62 90 PRO A CA 1
ATOM 758 C C . PRO A 1 90 ? -2.722 -7.726 -16.898 1.00 91.62 90 PRO A C 1
ATOM 760 O O . PRO A 1 90 ? -2.237 -7.883 -15.777 1.00 91.62 90 PRO A O 1
ATOM 763 N N . ASN A 1 91 ? -3.383 -6.606 -17.213 1.00 86.94 91 ASN A N 1
ATOM 764 C CA . ASN A 1 91 ? -3.497 -5.464 -16.293 1.00 86.94 91 ASN A CA 1
ATOM 765 C C . ASN A 1 91 ? -4.101 -5.836 -14.924 1.00 86.94 91 ASN A C 1
ATOM 767 O O . ASN A 1 91 ? -3.816 -5.174 -13.928 1.00 86.94 91 ASN A O 1
ATOM 771 N N . GLN A 1 92 ? -4.961 -6.860 -14.878 1.00 89.56 92 GLN A N 1
ATOM 772 C CA . GLN A 1 92 ? -5.561 -7.358 -13.638 1.00 89.56 92 GLN A CA 1
ATOM 773 C C . GLN A 1 92 ? -4.503 -7.984 -12.724 1.00 89.56 92 GLN A C 1
ATOM 775 O O . GLN A 1 92 ? -4.424 -7.618 -11.553 1.00 89.56 92 GLN A O 1
ATOM 780 N N . ASP A 1 93 ? -3.643 -8.840 -13.268 1.00 92.56 93 ASP A N 1
ATOM 781 C CA . ASP A 1 93 ? -2.576 -9.507 -12.520 1.00 92.56 93 ASP A CA 1
ATOM 782 C C . ASP A 1 93 ? -1.546 -8.497 -12.016 1.00 92.56 93 ASP A C 1
ATOM 784 O O . ASP A 1 93 ? -1.114 -8.557 -10.862 1.00 92.56 93 ASP A O 1
ATOM 788 N N . LEU A 1 94 ? -1.206 -7.509 -12.850 1.00 91.62 94 LEU A N 1
ATOM 789 C CA . LEU A 1 94 ? -0.310 -6.422 -12.465 1.00 91.62 94 LEU A CA 1
ATOM 790 C C . LEU A 1 94 ? -0.892 -5.590 -11.311 1.00 91.62 94 LEU A C 1
ATOM 792 O O . LEU A 1 94 ? -0.180 -5.247 -10.366 1.00 91.62 94 LEU A O 1
ATOM 796 N N . TYR A 1 95 ? -2.199 -5.308 -11.352 1.00 92.50 95 TYR A N 1
ATOM 797 C CA . TYR A 1 95 ? -2.900 -4.621 -10.270 1.00 92.50 95 TYR A CA 1
ATOM 798 C C . TYR A 1 95 ? -2.932 -5.450 -8.979 1.00 92.50 95 TYR A C 1
ATOM 800 O O . TYR A 1 95 ? -2.676 -4.901 -7.909 1.00 92.50 95 TYR A O 1
ATOM 808 N N . ILE A 1 96 ? -3.206 -6.757 -9.056 1.00 95.50 96 ILE A N 1
ATOM 809 C CA . ILE A 1 96 ? -3.217 -7.647 -7.884 1.00 95.50 96 ILE A CA 1
ATOM 810 C C . ILE A 1 96 ? -1.839 -7.664 -7.216 1.00 95.50 96 ILE A C 1
ATOM 812 O O . ILE A 1 96 ? -1.749 -7.506 -6.001 1.00 95.50 96 ILE A O 1
ATOM 816 N N . ARG A 1 97 ? -0.760 -7.769 -8.001 1.00 95.44 97 ARG A N 1
ATOM 817 C CA . ARG A 1 97 ? 0.625 -7.712 -7.505 1.00 95.44 97 ARG A CA 1
ATOM 818 C C . ARG A 1 97 ? 0.958 -6.365 -6.863 1.00 95.44 97 ARG A C 1
ATOM 820 O O . ARG A 1 97 ? 1.558 -6.326 -5.793 1.00 95.44 97 ARG A O 1
ATOM 827 N N . ALA A 1 98 ? 0.520 -5.261 -7.466 1.00 95.44 98 ALA A N 1
ATOM 828 C CA . ALA A 1 98 ? 0.704 -3.930 -6.894 1.00 95.44 98 ALA A CA 1
ATOM 829 C C . ALA A 1 98 ? -0.080 -3.731 -5.586 1.00 95.44 98 ALA A C 1
ATOM 831 O O . ALA A 1 98 ? 0.419 -3.112 -4.643 1.00 95.44 98 ALA A O 1
ATOM 832 N N . LEU A 1 99 ? -1.295 -4.278 -5.502 1.00 95.31 99 LEU A N 1
ATOM 833 C CA . LEU A 1 99 ? -2.093 -4.272 -4.280 1.00 95.31 99 LEU A CA 1
ATOM 834 C C . LEU A 1 99 ? -1.446 -5.135 -3.196 1.00 95.31 99 LEU A C 1
ATOM 836 O O . LEU A 1 99 ? -1.379 -4.710 -2.048 1.00 95.31 99 LEU A O 1
ATOM 840 N N . TYR A 1 100 ? -0.913 -6.298 -3.563 1.00 96.12 100 TYR A N 1
ATOM 841 C CA . TYR A 1 100 ? -0.150 -7.159 -2.666 1.00 96.12 100 TYR A CA 1
ATOM 842 C C . TYR A 1 100 ? 1.095 -6.447 -2.108 1.00 96.12 100 TYR A C 1
ATOM 844 O O . TYR A 1 100 ? 1.265 -6.407 -0.890 1.00 96.12 100 TYR A O 1
ATOM 852 N N . PHE A 1 101 ? 1.903 -5.792 -2.952 1.00 95.75 101 PHE A N 1
ATOM 853 C CA . PHE A 1 101 ? 3.035 -4.962 -2.508 1.00 95.75 101 PHE A CA 1
ATOM 854 C C . PHE A 1 101 ? 2.587 -3.863 -1.533 1.00 95.75 101 PHE A C 1
ATOM 856 O O . PHE A 1 101 ? 3.186 -3.648 -0.481 1.00 95.75 101 PHE A O 1
ATOM 863 N N . THR A 1 102 ? 1.485 -3.190 -1.862 1.00 95.50 102 THR A N 1
ATOM 864 C CA . THR A 1 102 ? 0.924 -2.111 -1.045 1.00 95.50 102 THR A CA 1
ATOM 865 C C . THR A 1 102 ? 0.493 -2.608 0.333 1.00 95.50 102 THR A C 1
ATOM 867 O O . THR A 1 102 ? 0.876 -2.026 1.345 1.00 95.50 102 THR A O 1
ATOM 870 N N . VAL A 1 103 ? -0.289 -3.689 0.380 1.00 94.25 103 VAL A N 1
ATOM 871 C CA . VAL A 1 103 ? -0.790 -4.263 1.633 1.00 94.25 103 VAL A CA 1
ATOM 872 C C . VAL A 1 103 ? 0.375 -4.756 2.479 1.00 94.25 103 VAL A C 1
ATOM 874 O O . VAL A 1 103 ? 0.481 -4.338 3.623 1.00 94.25 103 VAL A O 1
ATOM 877 N N . THR A 1 104 ? 1.282 -5.553 1.912 1.00 95.06 104 THR A N 1
ATOM 878 C CA . THR A 1 104 ? 2.428 -6.116 2.648 1.00 95.06 104 THR A CA 1
ATOM 879 C C . THR A 1 104 ? 3.375 -5.046 3.186 1.00 95.06 104 THR A C 1
ATOM 881 O O . THR A 1 104 ? 3.953 -5.241 4.255 1.00 95.06 104 THR A O 1
ATOM 884 N N . THR A 1 105 ? 3.502 -3.908 2.497 1.00 94.56 105 THR A N 1
ATOM 885 C CA . THR A 1 105 ? 4.297 -2.760 2.956 1.00 94.56 105 THR A CA 1
ATOM 886 C C . THR A 1 105 ? 3.589 -2.004 4.082 1.00 94.56 105 THR A C 1
ATOM 888 O O . THR A 1 105 ? 4.196 -1.720 5.111 1.00 94.56 105 THR A O 1
ATOM 891 N N . ILE A 1 106 ? 2.295 -1.700 3.928 1.00 93.19 106 ILE A N 1
ATOM 892 C CA . ILE A 1 106 ? 1.519 -0.962 4.939 1.00 93.19 106 ILE A CA 1
ATOM 893 C C . ILE A 1 106 ? 1.339 -1.777 6.222 1.00 93.19 106 ILE A C 1
ATOM 895 O O . ILE A 1 106 ? 1.414 -1.221 7.314 1.00 93.19 106 ILE A O 1
ATOM 899 N N . THR A 1 107 ? 1.114 -3.087 6.104 1.00 90.75 107 THR A N 1
ATOM 900 C CA . THR A 1 107 ? 1.000 -3.998 7.252 1.00 90.75 107 THR A CA 1
ATOM 901 C C . THR A 1 107 ? 2.356 -4.445 7.790 1.00 90.75 107 THR A C 1
ATOM 903 O O . THR A 1 107 ? 2.396 -5.364 8.600 1.00 90.75 107 THR A O 1
ATOM 906 N N . THR A 1 108 ? 3.453 -3.854 7.302 1.00 90.75 108 THR A N 1
ATOM 907 C CA . THR A 1 108 ? 4.832 -4.123 7.733 1.00 90.75 108 THR A CA 1
ATOM 908 C C . THR A 1 108 ? 5.242 -5.601 7.670 1.00 90.75 108 THR A C 1
ATOM 910 O O . THR A 1 108 ? 6.107 -6.027 8.427 1.00 90.75 108 THR A O 1
ATOM 913 N N . VAL A 1 109 ? 4.619 -6.395 6.790 1.00 94.00 109 VAL A N 1
ATOM 914 C CA . VAL A 1 109 ? 4.958 -7.816 6.589 1.00 94.00 109 VAL A CA 1
ATOM 915 C C . VAL A 1 109 ? 6.201 -7.939 5.710 1.00 94.00 109 VAL A C 1
ATOM 917 O O . VAL A 1 109 ? 7.116 -8.677 6.050 1.00 94.00 109 VAL A O 1
ATOM 920 N N . GLY A 1 110 ? 6.244 -7.191 4.601 1.00 90.12 110 GLY A N 1
ATOM 921 C CA . GLY A 1 110 ? 7.462 -6.975 3.815 1.00 90.12 110 GLY A CA 1
ATOM 922 C C . GLY A 1 110 ? 8.187 -8.236 3.328 1.00 90.12 110 GLY A C 1
ATOM 923 O O . GLY A 1 110 ? 9.384 -8.362 3.554 1.00 90.12 110 GLY A O 1
ATOM 924 N N . PHE A 1 111 ? 7.505 -9.142 2.617 1.00 92.69 111 PHE A N 1
ATOM 925 C CA . PHE A 1 111 ? 8.122 -10.372 2.085 1.00 92.69 111 PHE A CA 1
ATOM 926 C C . PHE A 1 111 ? 9.314 -10.134 1.137 1.00 92.69 111 PHE A C 1
ATOM 928 O O . PHE A 1 111 ? 10.159 -11.013 0.983 1.00 92.69 111 PHE A O 1
ATOM 935 N N . GLY A 1 112 ? 9.390 -8.959 0.500 1.00 90.12 112 GLY A N 1
ATOM 936 C CA . GLY A 1 112 ? 10.525 -8.551 -0.338 1.00 90.12 112 GLY A CA 1
ATOM 937 C C . GLY A 1 112 ? 10.566 -9.180 -1.737 1.00 90.12 112 GLY A C 1
ATOM 938 O O . GLY A 1 112 ? 11.512 -8.950 -2.486 1.00 90.12 112 GLY A O 1
ATOM 939 N N . ASP A 1 113 ? 9.545 -9.942 -2.122 1.00 92.06 113 ASP A N 1
ATOM 940 C CA . ASP A 1 113 ? 9.415 -10.567 -3.441 1.00 92.06 113 ASP A CA 1
ATOM 941 C C . ASP A 1 113 ? 9.111 -9.555 -4.560 1.00 92.06 113 ASP A C 1
ATOM 943 O O . ASP A 1 113 ? 9.541 -9.741 -5.705 1.00 92.06 113 ASP A O 1
ATOM 947 N N . ILE A 1 114 ? 8.430 -8.460 -4.212 1.00 93.62 114 ILE A N 1
ATOM 948 C CA . ILE A 1 114 ? 8.289 -7.249 -5.025 1.00 93.62 114 ILE A CA 1
ATOM 949 C C . ILE A 1 114 ? 8.979 -6.109 -4.281 1.00 93.62 114 ILE A C 1
ATOM 951 O O . ILE A 1 114 ? 8.597 -5.769 -3.162 1.00 93.62 114 ILE A O 1
ATOM 955 N N . SER A 1 115 ? 9.989 -5.511 -4.904 1.00 91.69 115 SER A N 1
ATOM 956 C CA . SER A 1 115 ? 10.796 -4.453 -4.300 1.00 91.69 115 SER A CA 1
ATOM 957 C C . SER A 1 115 ? 11.155 -3.376 -5.315 1.00 91.69 115 SER A C 1
ATOM 959 O O . SER A 1 115 ? 11.255 -3.639 -6.516 1.00 91.69 115 SER A O 1
ATOM 961 N N . ALA A 1 116 ? 11.335 -2.158 -4.806 1.00 93.00 116 ALA A N 1
ATOM 962 C CA . ALA A 1 116 ? 11.819 -1.029 -5.582 1.00 93.00 116 ALA A CA 1
ATOM 963 C C . ALA A 1 116 ? 13.229 -1.310 -6.112 1.00 93.00 116 ALA A C 1
ATOM 965 O O . ALA A 1 116 ? 14.123 -1.677 -5.352 1.00 93.00 116 ALA A O 1
ATOM 966 N N . GLN A 1 117 ? 13.413 -1.107 -7.407 1.00 92.75 117 GLN A N 1
ATOM 967 C CA . GLN A 1 117 ? 14.679 -1.265 -8.112 1.00 92.75 117 GLN A CA 1
ATOM 968 C C . GLN A 1 117 ? 15.287 0.096 -8.467 1.00 92.75 117 GLN A C 1
ATOM 970 O O . GLN A 1 117 ? 16.504 0.248 -8.520 1.00 92.75 117 GLN A O 1
ATOM 975 N N . GLN A 1 118 ? 14.435 1.099 -8.686 1.00 90.56 118 GLN A N 1
ATOM 976 C CA . GLN A 1 118 ? 14.831 2.446 -9.086 1.00 90.56 118 GLN A CA 1
ATOM 977 C C . GLN A 1 118 ? 14.712 3.458 -7.946 1.00 90.56 118 GLN A C 1
ATOM 979 O O . GLN A 1 118 ? 13.887 3.326 -7.044 1.00 90.56 118 GLN A O 1
ATOM 984 N N . ASN A 1 119 ? 15.481 4.548 -8.025 1.00 92.06 119 ASN A N 1
ATOM 985 C CA . ASN A 1 119 ? 15.464 5.605 -7.006 1.00 92.06 119 ASN A CA 1
ATOM 986 C C . ASN A 1 119 ? 14.068 6.220 -6.811 1.00 92.06 119 ASN A C 1
ATOM 988 O O . ASN A 1 119 ? 13.678 6.524 -5.685 1.00 92.06 119 ASN A O 1
ATOM 992 N N . ILE A 1 120 ? 13.294 6.396 -7.887 1.00 91.00 120 ILE A N 1
ATOM 993 C CA . ILE A 1 120 ? 11.940 6.962 -7.792 1.00 91.00 120 ILE A CA 1
ATOM 994 C C . ILE A 1 120 ? 10.960 5.979 -7.136 1.00 91.00 120 ILE A C 1
ATOM 996 O O . ILE A 1 120 ? 10.159 6.393 -6.297 1.00 91.00 120 ILE A O 1
ATOM 1000 N N . GLU A 1 121 ? 11.076 4.681 -7.431 1.00 93.38 121 GLU A N 1
ATOM 1001 C CA . GLU A 1 121 ? 10.358 3.610 -6.732 1.00 93.38 121 GLU A CA 1
ATOM 1002 C C . GLU A 1 121 ? 10.731 3.553 -5.246 1.00 93.38 121 GLU A C 1
ATOM 1004 O O . GLU A 1 121 ? 9.845 3.406 -4.406 1.00 93.38 121 GLU A O 1
ATOM 1009 N N . MET A 1 122 ? 12.013 3.726 -4.904 1.00 94.44 122 MET A N 1
ATOM 1010 C CA . MET A 1 122 ? 12.479 3.745 -3.513 1.00 94.44 122 MET A CA 1
ATOM 1011 C C . MET A 1 122 ? 11.908 4.942 -2.749 1.00 94.44 122 MET A C 1
ATOM 1013 O O . MET A 1 122 ? 11.376 4.769 -1.654 1.00 94.44 122 MET A O 1
ATOM 1017 N N . ILE A 1 123 ? 11.948 6.145 -3.333 1.00 95.00 123 ILE A N 1
ATOM 1018 C CA . ILE A 1 123 ? 11.352 7.350 -2.733 1.00 95.00 123 ILE A CA 1
ATOM 1019 C C . ILE A 1 123 ? 9.850 7.147 -2.512 1.00 95.00 123 ILE A C 1
ATOM 1021 O O . ILE A 1 123 ? 9.333 7.456 -1.437 1.00 95.00 123 ILE A O 1
ATOM 1025 N N . PHE A 1 124 ? 9.143 6.592 -3.499 1.00 93.94 124 PHE A N 1
ATOM 1026 C CA . PHE A 1 124 ? 7.728 6.269 -3.351 1.00 93.94 124 PHE A CA 1
ATOM 1027 C C . PHE A 1 124 ? 7.489 5.239 -2.240 1.00 93.94 124 PHE A C 1
ATOM 1029 O O . PHE A 1 124 ? 6.621 5.449 -1.394 1.00 93.94 124 PHE A O 1
ATOM 1036 N N . GLY A 1 125 ? 8.286 4.170 -2.189 1.00 94.25 125 GLY A N 1
ATOM 1037 C CA . GLY A 1 125 ? 8.232 3.159 -1.136 1.00 94.25 125 GLY A CA 1
ATOM 1038 C C . GLY A 1 125 ? 8.424 3.755 0.260 1.00 94.25 125 GLY A C 1
ATOM 1039 O O . GLY A 1 125 ? 7.649 3.447 1.162 1.00 94.25 125 GLY A O 1
ATOM 1040 N N . ILE A 1 126 ? 9.379 4.677 0.432 1.00 95.50 126 ILE A N 1
ATOM 1041 C CA . ILE A 1 126 ? 9.600 5.400 1.696 1.00 95.50 126 ILE A CA 1
ATOM 1042 C C . ILE A 1 126 ? 8.344 6.167 2.122 1.00 95.50 126 ILE A C 1
ATOM 1044 O O . ILE A 1 126 ? 7.918 6.065 3.273 1.00 95.50 126 ILE A O 1
ATOM 1048 N N . LEU A 1 127 ? 7.707 6.892 1.198 1.00 94.94 127 LEU A N 1
ATOM 1049 C CA . LEU A 1 127 ? 6.466 7.614 1.491 1.00 94.94 127 LEU A CA 1
ATOM 1050 C C . LEU A 1 127 ? 5.331 6.662 1.892 1.00 94.94 127 LEU A C 1
ATOM 1052 O O . LEU A 1 127 ? 4.602 6.942 2.846 1.00 94.94 127 LEU A O 1
ATOM 1056 N N . VAL A 1 128 ? 5.194 5.525 1.203 1.00 94.94 128 VAL A N 1
ATOM 1057 C CA . VAL A 1 128 ? 4.193 4.498 1.531 1.00 94.94 128 VAL A CA 1
ATOM 1058 C C . VAL A 1 128 ? 4.447 3.895 2.911 1.00 94.94 128 VAL A C 1
ATOM 1060 O O . VAL A 1 128 ? 3.495 3.729 3.670 1.00 94.94 128 VAL A O 1
ATOM 1063 N N . MET A 1 129 ? 5.703 3.625 3.274 1.00 94.69 129 MET A N 1
ATOM 1064 C CA . MET A 1 129 ? 6.063 3.111 4.599 1.00 94.69 129 MET A CA 1
ATOM 1065 C C . MET A 1 129 ? 5.693 4.096 5.716 1.00 94.69 129 MET A C 1
ATOM 1067 O O . MET A 1 129 ? 5.064 3.696 6.694 1.00 94.69 129 MET A O 1
ATOM 1071 N N . ILE A 1 130 ? 5.994 5.392 5.554 1.00 94.56 130 ILE A N 1
ATOM 1072 C CA . ILE A 1 130 ? 5.634 6.432 6.539 1.00 94.56 130 ILE A CA 1
ATOM 1073 C C . ILE A 1 130 ? 4.110 6.507 6.725 1.00 94.56 130 ILE A C 1
ATOM 1075 O O . ILE A 1 130 ? 3.614 6.524 7.854 1.00 94.56 130 ILE A O 1
ATOM 1079 N N . LEU A 1 131 ? 3.351 6.513 5.623 1.00 91.69 131 LEU A N 1
ATOM 1080 C CA . LEU A 1 131 ? 1.885 6.501 5.668 1.00 91.69 131 LEU A CA 1
ATOM 1081 C C . LEU A 1 131 ? 1.341 5.212 6.301 1.00 91.69 131 LEU A C 1
ATOM 1083 O O . LEU A 1 131 ? 0.369 5.258 7.058 1.00 91.69 131 LEU A O 1
ATOM 1087 N N . GLY A 1 132 ? 1.976 4.076 6.011 1.00 91.44 132 GLY A N 1
ATOM 1088 C CA . GLY A 1 132 ? 1.598 2.766 6.522 1.00 91.44 132 GLY A CA 1
ATOM 1089 C C . GLY A 1 132 ? 1.706 2.678 8.041 1.00 91.44 132 GLY A C 1
ATOM 1090 O O . GLY A 1 132 ? 0.734 2.304 8.696 1.00 91.44 132 GLY A O 1
ATOM 1091 N N . VAL A 1 133 ? 2.826 3.134 8.612 1.00 91.44 133 VAL A N 1
ATOM 1092 C CA . VAL A 1 133 ? 3.025 3.192 10.072 1.00 91.44 133 VAL A CA 1
ATOM 1093 C C . VAL A 1 133 ? 1.959 4.060 10.748 1.00 91.44 133 VAL A C 1
ATOM 1095 O O . VAL A 1 133 ? 1.412 3.674 11.785 1.00 91.44 133 VAL A O 1
ATOM 1098 N N . GLY A 1 134 ? 1.610 5.207 10.155 1.00 91.31 134 GLY A N 1
ATOM 1099 C CA . GLY A 1 134 ? 0.536 6.063 10.665 1.00 91.31 134 GLY A CA 1
ATOM 1100 C C . GLY A 1 134 ? -0.833 5.372 10.655 1.00 91.31 134 GLY A C 1
ATOM 1101 O O . GLY A 1 134 ? -1.556 5.407 11.654 1.00 91.31 134 GLY A O 1
ATOM 1102 N N . ALA A 1 135 ? -1.180 4.695 9.556 1.00 88.50 135 ALA A N 1
ATOM 1103 C CA . ALA A 1 135 ? -2.437 3.957 9.438 1.00 88.50 135 ALA A CA 1
ATOM 1104 C C . ALA A 1 135 ? -2.513 2.772 10.416 1.00 88.50 135 ALA A C 1
ATOM 1106 O O . ALA A 1 135 ? -3.539 2.584 11.071 1.00 88.50 135 ALA A O 1
ATOM 1107 N N . PHE A 1 136 ? -1.425 2.011 10.559 1.00 87.00 136 PHE A N 1
ATOM 1108 C CA . PHE A 1 136 ? -1.334 0.896 11.500 1.00 87.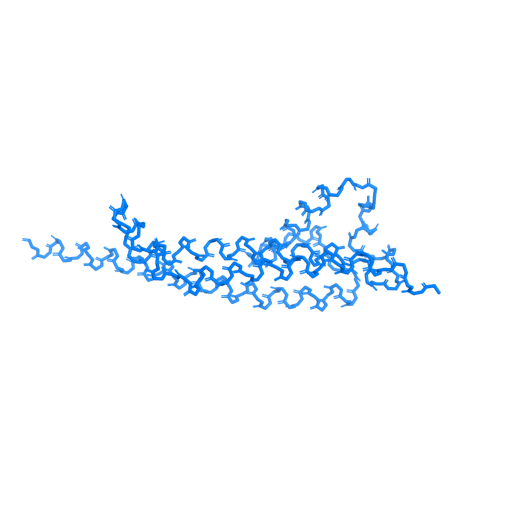00 136 PHE A CA 1
ATOM 1109 C C . PHE A 1 136 ? -1.467 1.366 12.955 1.00 87.00 136 PHE A C 1
ATOM 1111 O O . PHE A 1 136 ? -2.252 0.808 13.721 1.00 87.00 136 PHE A O 1
ATOM 1118 N N . SER A 1 137 ? -0.784 2.456 13.320 1.00 90.38 137 SER A N 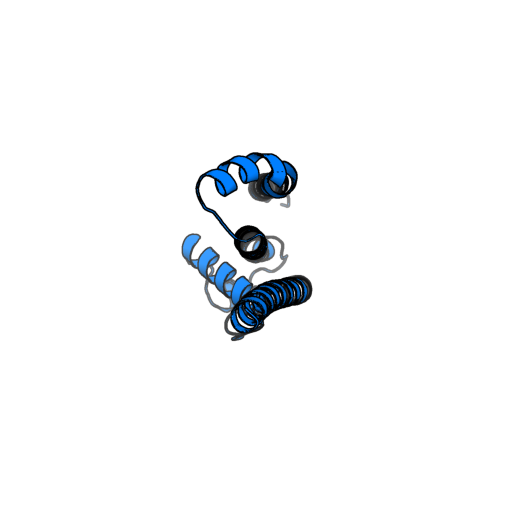1
ATOM 1119 C CA . SER A 1 137 ? -0.874 3.050 14.663 1.00 90.38 137 SER A CA 1
ATOM 1120 C C . SER A 1 137 ? -2.302 3.486 15.001 1.00 90.38 137 SER A C 1
ATOM 1122 O O . SER A 1 137 ? -2.794 3.231 16.102 1.00 90.38 137 SER A O 1
ATOM 1124 N N . TYR A 1 138 ? -3.002 4.099 14.040 1.00 88.62 138 TYR A N 1
ATOM 1125 C CA . TYR A 1 138 ? -4.406 4.469 14.208 1.00 88.62 138 TYR A CA 1
ATOM 1126 C C . TYR A 1 138 ? -5.311 3.243 14.389 1.00 88.62 138 TYR A C 1
ATOM 1128 O O . TYR A 1 138 ? -6.180 3.254 15.262 1.00 88.62 138 TYR A O 1
ATOM 1136 N N . ALA A 1 139 ? -5.109 2.186 13.593 1.00 87.62 139 ALA A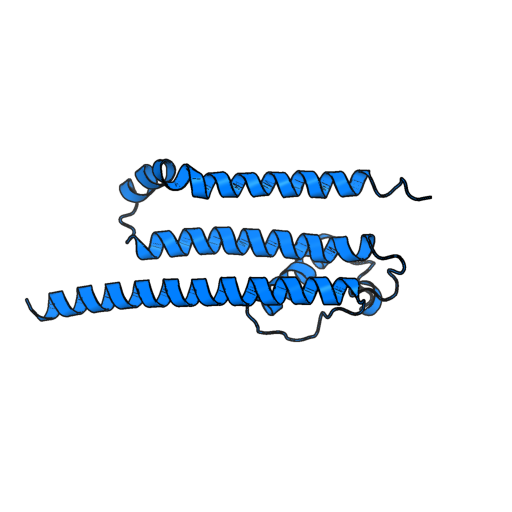 N 1
ATOM 1137 C CA . ALA A 1 139 ? -5.890 0.952 13.683 1.00 87.62 139 ALA A CA 1
ATOM 1138 C C . ALA A 1 139 ? -5.782 0.317 15.078 1.00 87.62 139 ALA A C 1
ATOM 1140 O O . ALA A 1 139 ? -6.800 0.007 15.699 1.00 87.62 139 ALA A O 1
ATOM 1141 N N . THR A 1 140 ? -4.556 0.198 15.594 1.00 87.62 140 THR A N 1
ATOM 1142 C CA . THR A 1 140 ? -4.283 -0.329 16.937 1.00 87.62 140 THR A CA 1
ATOM 1143 C C . THR A 1 140 ? -4.908 0.550 18.018 1.00 87.62 140 THR A C 1
ATOM 1145 O O . THR A 1 140 ? -5.584 0.037 18.904 1.00 87.62 140 THR A O 1
ATOM 1148 N N . GLY A 1 141 ? -4.783 1.879 17.920 1.00 88.94 141 GLY A N 1
ATOM 1149 C CA . GLY A 1 141 ? -5.415 2.801 18.871 1.00 88.94 141 GLY A CA 1
ATOM 1150 C C . GLY A 1 141 ? -6.947 2.716 18.874 1.00 88.94 141 GLY A C 1
ATOM 1151 O O . GLY A 1 141 ? -7.576 2.736 19.935 1.00 88.94 141 GLY A O 1
ATOM 1152 N N . ALA A 1 142 ? -7.563 2.566 17.698 1.00 85.94 142 ALA A N 1
ATOM 1153 C CA . ALA A 1 142 ? -9.002 2.360 17.577 1.00 85.94 142 ALA A CA 1
ATOM 1154 C C . ALA A 1 142 ? -9.440 1.027 18.207 1.00 85.94 142 ALA A C 1
ATOM 1156 O O . ALA A 1 142 ? -10.449 0.995 18.912 1.00 85.94 142 ALA A O 1
ATOM 1157 N N . LEU A 1 143 ? -8.671 -0.047 18.001 1.00 87.12 143 LEU A N 1
ATOM 1158 C CA . LEU A 1 143 ? -8.939 -1.355 18.595 1.00 87.12 143 LEU A CA 1
ATOM 1159 C C . LEU A 1 143 ? -8.832 -1.323 20.127 1.00 87.12 143 LEU A C 1
ATOM 1161 O O . LEU A 1 143 ? -9.757 -1.771 20.803 1.00 87.12 143 LEU A O 1
ATOM 1165 N N . SER A 1 144 ? -7.771 -0.728 20.679 1.00 88.81 144 SER A N 1
ATOM 1166 C CA . SER A 1 144 ? -7.596 -0.587 22.131 1.00 88.81 144 SER A CA 1
ATOM 1167 C C . SER A 1 144 ? -8.728 0.215 22.774 1.00 88.81 144 SER A C 1
ATOM 1169 O O . SER A 1 144 ? -9.244 -0.167 23.821 1.00 88.81 144 SER A O 1
ATOM 1171 N N . SER A 1 145 ? -9.176 1.295 22.123 1.00 85.00 145 SER A N 1
ATOM 1172 C CA . SER A 1 145 ? -10.323 2.075 22.600 1.00 85.00 145 SER A CA 1
ATOM 1173 C C . SER A 1 145 ? -11.603 1.238 22.634 1.00 85.00 145 SER A C 1
ATOM 1175 O O . SER A 1 145 ? -12.380 1.339 23.581 1.00 85.00 145 SER A O 1
ATOM 1177 N N . ILE A 1 146 ? -11.833 0.395 21.625 1.00 84.12 146 ILE A N 1
ATOM 1178 C CA . ILE A 1 146 ? -12.999 -0.492 21.590 1.00 84.12 146 ILE A CA 1
ATOM 1179 C C . ILE A 1 146 ? -12.947 -1.488 22.751 1.00 84.12 146 ILE A C 1
ATOM 1181 O O . ILE A 1 146 ? -13.940 -1.602 23.466 1.00 84.12 146 ILE A O 1
ATOM 1185 N N . LEU A 1 147 ? -11.810 -2.158 22.954 1.00 85.62 147 LEU A N 1
ATOM 1186 C CA . LEU A 1 147 ? -11.623 -3.143 24.025 1.00 85.62 147 LEU A CA 1
ATOM 1187 C C . LEU A 1 147 ? -11.834 -2.529 25.413 1.00 85.62 147 LEU A C 1
ATOM 1189 O O . LEU A 1 147 ? -12.650 -3.042 26.169 1.00 85.62 147 LEU A O 1
ATOM 1193 N N . SER A 1 148 ? -11.234 -1.366 25.687 1.00 85.12 148 SER A N 1
ATOM 1194 C CA . SER A 1 148 ? -11.434 -0.643 26.953 1.00 85.12 148 SER A CA 1
ATOM 1195 C C . SER A 1 148 ? -12.915 -0.372 27.237 1.00 85.12 148 SER A C 1
ATOM 1197 O O . SER A 1 148 ? -13.391 -0.648 28.329 1.00 85.12 148 SER A O 1
ATOM 1199 N N . ASN A 1 149 ? -13.688 0.077 26.238 1.00 81.19 149 ASN A N 1
ATOM 1200 C CA . ASN A 1 149 ? -15.128 0.304 26.417 1.00 81.19 149 ASN A CA 1
ATOM 1201 C C . ASN A 1 149 ? -15.910 -0.997 26.701 1.00 81.19 149 ASN A C 1
ATOM 1203 O O . ASN A 1 149 ? -16.959 -0.966 27.353 1.00 81.19 149 ASN A O 1
ATOM 1207 N N . PHE A 1 150 ? -15.470 -2.135 26.152 1.00 80.81 150 PHE A N 1
ATOM 1208 C CA . PHE A 1 150 ? -16.079 -3.438 26.436 1.00 80.81 150 PHE A CA 1
ATOM 1209 C C . PHE A 1 150 ? -15.767 -3.905 27.860 1.00 80.81 150 PHE A C 1
ATOM 1211 O O . PHE A 1 150 ? -16.684 -4.371 28.542 1.00 80.81 150 PHE A O 1
ATOM 1218 N N . ASP A 1 151 ? -14.527 -3.729 28.311 1.00 83.44 151 ASP A N 1
ATOM 1219 C CA . ASP A 1 151 ? -14.098 -4.080 29.664 1.00 83.44 151 ASP A CA 1
ATOM 1220 C C . ASP A 1 151 ? -14.813 -3.215 30.711 1.00 83.44 151 ASP A C 1
ATOM 1222 O O . ASP A 1 151 ? -15.393 -3.767 31.646 1.00 83.44 151 ASP A O 1
ATOM 1226 N N . ASP A 1 152 ? -14.922 -1.898 30.486 1.00 82.06 152 ASP A N 1
ATOM 1227 C CA . ASP A 1 152 ? -15.666 -0.971 31.355 1.00 82.06 152 ASP A CA 1
ATOM 1228 C C . ASP A 1 152 ? -17.140 -1.385 31.499 1.00 82.06 152 ASP A C 1
ATOM 1230 O O . ASP A 1 152 ? -17.686 -1.455 32.600 1.00 82.06 152 ASP A O 1
ATOM 1234 N N . THR A 1 153 ? -17.795 -1.732 30.381 1.00 77.69 153 THR A N 1
ATOM 1235 C CA . THR A 1 153 ? -19.196 -2.196 30.404 1.00 77.69 153 THR A CA 1
ATOM 1236 C C . THR A 1 153 ? -19.334 -3.496 31.203 1.00 77.69 153 THR A C 1
ATOM 1238 O O . THR A 1 153 ? -20.317 -3.689 31.916 1.00 77.69 153 THR A O 1
ATOM 1241 N N . THR A 1 154 ? -18.364 -4.403 31.075 1.00 81.19 154 THR A N 1
ATOM 1242 C CA . THR A 1 154 ? -18.380 -5.707 31.750 1.00 81.19 154 THR A CA 1
ATOM 1243 C C . THR A 1 154 ? -18.115 -5.563 33.249 1.00 81.19 154 THR A C 1
ATOM 1245 O O . THR A 1 154 ? -18.750 -6.254 34.044 1.00 81.19 154 THR A O 1
ATOM 1248 N N . ALA A 1 155 ? -17.233 -4.643 33.646 1.00 84.62 155 ALA A N 1
ATOM 1249 C CA . ALA A 1 155 ? -16.969 -4.317 35.044 1.00 84.62 155 ALA A CA 1
ATOM 1250 C C . ALA A 1 155 ? -18.226 -3.764 35.736 1.00 84.62 155 ALA A C 1
ATOM 1252 O O . ALA A 1 155 ? -18.644 -4.306 36.756 1.00 84.62 155 ALA A O 1
ATOM 1253 N 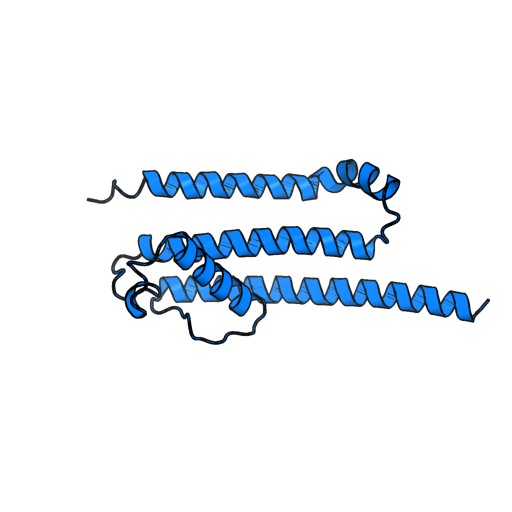N . MET A 1 156 ? -18.914 -2.795 35.120 1.00 82.94 156 MET A N 1
ATOM 1254 C CA . MET A 1 156 ? -20.162 -2.236 35.665 1.00 82.94 156 MET A CA 1
ATOM 1255 C C . MET A 1 156 ? -21.285 -3.273 35.827 1.00 82.94 156 MET A C 1
ATOM 1257 O O . MET A 1 156 ? -22.154 -3.113 36.680 1.00 82.94 156 MET A O 1
ATOM 1261 N N . LEU A 1 157 ? -21.307 -4.317 34.991 1.00 84.62 157 LEU A N 1
ATOM 1262 C CA . LEU A 1 157 ? -22.275 -5.412 35.106 1.00 84.62 157 LEU A CA 1
ATOM 1263 C C . LEU A 1 157 ? -21.935 -6.390 36.234 1.00 84.62 157 LEU A C 1
ATOM 1265 O O . LEU A 1 157 ? -22.847 -7.020 36.750 1.00 84.62 157 LEU A O 1
ATOM 1269 N N . LYS A 1 158 ? -20.656 -6.534 36.601 1.00 84.00 158 LYS A N 1
ATOM 1270 C CA . LYS A 1 158 ? -20.232 -7.364 37.741 1.00 84.00 158 LYS A CA 1
ATOM 1271 C C . LYS A 1 158 ? -20.445 -6.680 39.092 1.00 84.00 158 LYS A C 1
ATOM 1273 O O . LYS A 1 158 ? -20.536 -7.372 40.097 1.00 84.00 158 LYS A O 1
ATOM 1278 N N . GLU A 1 159 ? -20.479 -5.349 39.119 1.00 78.50 159 GLU A N 1
ATOM 1279 C CA . GLU A 1 159 ? -20.705 -4.553 40.335 1.00 78.50 159 GLU A CA 1
ATOM 1280 C C . GLU A 1 159 ? -22.193 -4.378 40.699 1.00 78.50 159 GLU A C 1
ATOM 1282 O O . GLU A 1 159 ? -22.500 -3.822 41.753 1.00 78.50 159 GLU A O 1
ATOM 1287 N N . ARG A 1 160 ? -23.115 -4.833 39.842 1.00 61.97 160 ARG A N 1
ATOM 1288 C CA . ARG A 1 160 ? -24.567 -4.838 40.079 1.00 61.97 160 ARG A CA 1
ATOM 1289 C C . ARG A 1 160 ? -25.065 -6.228 40.433 1.00 61.97 160 ARG A C 1
ATOM 1291 O O . ARG A 1 160 ? -25.999 -6.291 41.260 1.00 61.97 160 ARG A O 1
#

Foldseek 3Di:
DPPPCVVVVVVVVVLVVCVCVVVVVVVCVPVVVVCCVVDVDDPLVVVLVVLVVVVVSVLLNLLVVLLCVLVVDPDNCQFLCNVVVNPPPDPVVSSVVSSVVLVCLLVVVCPPPRQGRDPSRVVSSVVSNVVSVVSVVVNVVSVVVVVVVVVVVVVVVVVD

Organism: NCBI:txid151035

pLDDT: mean 80.43, std 14.31, range [45.25, 96.12]

Sequence (160 aa):
ARLTKIPRLYRLIKMFKMFRMLKIAKKRSSIMKYFNKIIKVKVGVERLLLFLVLFMLMCHIIACFWVIIVNIESDNTMSWVYSKNYQDLPNQDLYIRALYFTVTTITTVGFGDISAQQNIEMIFGILVMILGVGAFSYATGALSSILSNFDDTTAMLKER

Secondary structure (DSSP, 8-state):
---TTHHHHHHHHHHHGGGGGHHHHHTHHHHHHHHHHHS---HHHHHHHHHHHHHHHHHHHHHHHHHHHHHHSS-GGGSTTGGGT-TTS-HHHHHHHHHHHHHHHHTT----SS---SHHHHHHHHHHHHHHHHHHHHHHHHHHHHHHHHHHHHHHHH--

Radius of gyration: 20.45 Å; chains: 1; bounding box: 47×25×69 Å